Protein AF-A0A6A4AFG0-F1 (afdb_monomer)

Foldseek 3Di:
DDDDDDDDDDDDDDDPPPPPDDPPPPDDDPDDCPPDPQQAFAPPPVPPGRATFDADPVRHTDNGHPVVVVVVVVVVVVVVVVVVVVVVVCVVCVVVVVVVVVVVVVVVVVVVVVVVVVVVVVVPDDDDD

pLDDT: mean 79.45, std 21.74, range [37.5, 98.19]

Radius of gyration: 35.42 Å; Cα contacts (8 Å, |Δi|>4): 50; chains: 1; bounding box: 75×53×94 Å

Mean predicted aligned error: 15.71 Å

Structure (mmCIF, N/CA/C/O backbone):
data_AF-A0A6A4AFG0-F1
#
_entry.id   AF-A0A6A4AFG0-F1
#
loop_
_atom_site.group_PDB
_atom_site.id
_atom_site.type_symbol
_atom_site.label_atom_id
_atom_site.label_alt_id
_atom_site.label_comp_id
_atom_site.label_asym_id
_atom_site.label_entity_id
_atom_site.label_seq_id
_atom_site.pdbx_PDB_ins_code
_atom_site.Cartn_x
_atom_site.Cartn_y
_atom_site.Cartn_z
_atom_site.occupancy
_atom_site.B_iso_or_equiv
_atom_site.auth_seq_id
_atom_site.auth_comp_id
_atom_site.auth_asym_id
_atom_site.auth_atom_id
_atom_site.pdbx_PDB_model_num
ATOM 1 N N . MET A 1 1 ? -8.004 -31.450 49.805 1.00 53.72 1 MET A N 1
ATOM 2 C CA . MET A 1 1 ? -7.019 -32.386 49.219 1.00 53.72 1 MET A CA 1
ATOM 3 C C . MET A 1 1 ? -7.553 -32.832 47.868 1.00 53.72 1 MET A C 1
ATOM 5 O O . MET A 1 1 ? -8.764 -32.941 47.778 1.00 53.72 1 MET A O 1
ATOM 9 N N . THR A 1 2 ? -6.641 -33.032 46.905 1.00 46.56 2 THR A N 1
ATOM 10 C CA . THR A 1 2 ? -6.809 -33.512 45.509 1.00 46.56 2 THR A CA 1
ATOM 11 C C . THR A 1 2 ? -7.549 -32.592 44.525 1.00 46.56 2 THR A C 1
ATOM 13 O O . THR A 1 2 ? -8.591 -32.041 44.837 1.00 46.56 2 THR A O 1
ATOM 16 N N . THR A 1 3 ? -7.109 -32.346 43.289 1.00 44.06 3 THR A N 1
ATOM 17 C CA . THR A 1 3 ? -5.795 -32.354 42.609 1.00 44.06 3 THR A CA 1
ATOM 18 C C . THR A 1 3 ? -6.015 -31.571 41.309 1.00 44.06 3 THR A C 1
ATOM 20 O O . THR A 1 3 ? -7.013 -31.783 40.625 1.00 44.06 3 THR A O 1
ATOM 23 N N . ILE A 1 4 ? -5.094 -30.671 40.970 1.00 48.44 4 ILE A N 1
ATOM 24 C CA . ILE A 1 4 ? -5.099 -29.871 39.739 1.00 48.44 4 ILE A CA 1
ATOM 25 C C . ILE A 1 4 ? -4.681 -30.772 38.570 1.00 48.44 4 ILE A C 1
ATOM 27 O O . ILE A 1 4 ? -3.568 -31.294 38.567 1.00 48.44 4 ILE A O 1
ATOM 31 N N . THR A 1 5 ? -5.543 -30.951 37.569 1.00 48.03 5 THR A N 1
ATOM 32 C CA . THR A 1 5 ? -5.184 -31.623 36.312 1.00 48.03 5 THR A CA 1
ATOM 33 C C . THR A 1 5 ? -4.625 -30.610 35.319 1.00 48.03 5 THR A C 1
ATOM 35 O O . THR A 1 5 ? -5.364 -29.887 34.652 1.00 48.03 5 THR A O 1
ATOM 38 N N . THR A 1 6 ? -3.300 -30.557 35.227 1.00 45.97 6 THR A N 1
ATOM 39 C CA . THR A 1 6 ? -2.544 -29.800 34.225 1.00 45.97 6 THR A CA 1
ATOM 40 C C . THR A 1 6 ? -2.334 -30.681 32.993 1.00 45.97 6 THR A C 1
ATOM 42 O O . THR A 1 6 ? -1.524 -31.604 33.019 1.00 45.97 6 THR A O 1
ATOM 45 N N . THR A 1 7 ? -3.025 -30.408 31.887 1.00 53.91 7 THR A N 1
ATOM 46 C CA . THR A 1 7 ? -2.712 -31.046 30.598 1.00 53.91 7 THR A CA 1
ATOM 47 C C . THR A 1 7 ? -1.681 -30.214 29.838 1.00 53.91 7 THR A C 1
ATOM 49 O O . THR A 1 7 ? -1.974 -29.126 29.345 1.00 53.91 7 THR A O 1
ATOM 52 N N . LYS A 1 8 ? -0.460 -30.754 29.755 1.00 47.25 8 LYS A N 1
ATOM 53 C CA . LYS A 1 8 ? 0.594 -30.378 28.804 1.00 47.25 8 LYS A CA 1
ATOM 54 C C . LYS A 1 8 ? 0.219 -30.855 27.393 1.00 47.25 8 LYS A C 1
ATOM 56 O O . LYS A 1 8 ? -0.158 -32.008 27.228 1.00 47.25 8 LYS A O 1
ATOM 61 N N . ALA A 1 9 ? 0.448 -30.019 26.385 1.00 46.16 9 ALA A N 1
ATOM 62 C CA . ALA A 1 9 ? 0.659 -30.443 24.998 1.00 46.16 9 ALA A CA 1
ATOM 63 C C . ALA A 1 9 ? 1.751 -29.528 24.420 1.00 46.16 9 ALA A C 1
ATOM 65 O O . ALA A 1 9 ? 1.579 -28.318 24.327 1.00 46.16 9 ALA A O 1
ATOM 66 N N . SER A 1 10 ? 2.988 -30.017 24.394 1.00 41.53 10 SER A N 1
ATOM 67 C CA . SER A 1 10 ? 3.620 -30.682 23.244 1.00 41.53 10 SER A CA 1
ATOM 68 C C . SER A 1 10 ? 4.155 -29.673 22.234 1.00 41.53 10 SER A C 1
ATOM 70 O O . SER A 1 10 ? 3.437 -29.103 21.418 1.00 41.53 10 SER A O 1
ATOM 72 N N . ALA A 1 11 ? 5.466 -29.467 22.351 1.00 44.19 11 ALA A N 1
ATOM 73 C CA . ALA A 1 11 ? 6.306 -28.734 21.428 1.00 44.19 11 ALA A CA 1
ATOM 74 C C . ALA A 1 11 ? 6.178 -29.316 20.014 1.00 44.19 11 ALA A C 1
ATOM 76 O O . ALA A 1 11 ? 6.416 -30.504 19.802 1.00 44.19 11 ALA A O 1
ATOM 77 N N . VAL A 1 12 ? 5.829 -28.470 19.044 1.00 47.62 12 VAL A N 1
ATOM 78 C CA . VAL A 1 12 ? 5.957 -28.812 17.627 1.00 47.62 12 VAL A CA 1
ATOM 79 C C . VAL A 1 12 ? 7.418 -28.632 17.236 1.00 47.62 12 VAL A C 1
ATOM 81 O O . VAL A 1 12 ? 7.967 -27.530 17.230 1.00 47.62 12 VAL A O 1
ATOM 84 N N . THR A 1 13 ? 8.038 -29.769 16.956 1.00 42.12 13 THR A N 1
ATOM 85 C CA . THR A 1 13 ? 9.374 -29.963 16.410 1.00 42.12 13 THR A CA 1
ATOM 86 C C . THR A 1 13 ? 9.545 -29.246 15.071 1.00 42.12 13 THR A C 1
ATOM 88 O O . THR A 1 13 ? 8.687 -29.281 14.186 1.00 42.12 13 THR A O 1
ATOM 91 N N . GLY A 1 14 ? 10.693 -28.583 14.927 1.00 37.50 14 GLY A N 1
ATOM 92 C CA . GLY A 1 14 ? 11.074 -27.853 13.729 1.00 37.50 14 GLY A CA 1
ATOM 93 C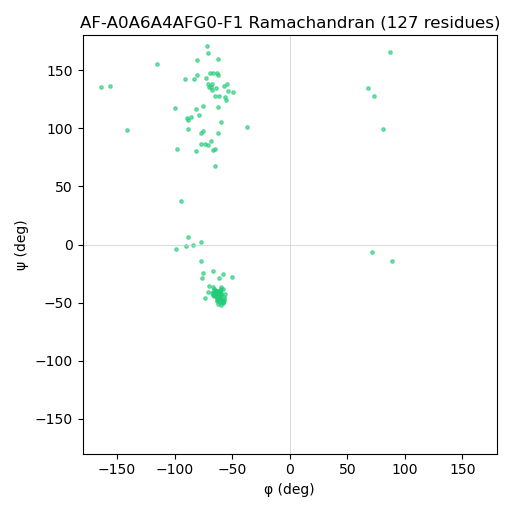 C . GLY A 1 14 ? 11.238 -28.755 12.507 1.00 37.50 14 GLY A C 1
ATOM 94 O O . GLY A 1 14 ? 11.916 -29.776 12.554 1.00 37.50 14 GLY A O 1
ATOM 95 N N . HIS A 1 15 ? 10.682 -28.315 11.382 1.00 40.97 15 HIS A N 1
ATOM 96 C CA . HIS A 1 15 ? 11.048 -28.812 10.060 1.00 40.97 15 HIS A CA 1
ATOM 97 C C . HIS A 1 15 ? 12.048 -27.840 9.434 1.00 40.97 15 HIS A C 1
ATOM 99 O O . HIS A 1 15 ? 11.703 -26.964 8.641 1.00 40.97 15 HIS A O 1
ATOM 105 N N . SER A 1 16 ? 13.316 -27.994 9.814 1.00 39.12 16 SER A N 1
ATOM 106 C CA . SER A 1 16 ? 14.434 -27.369 9.112 1.00 39.12 16 SER A CA 1
ATOM 107 C C . SER A 1 16 ? 14.642 -28.121 7.795 1.00 39.12 16 SER A C 1
ATOM 109 O O . SER A 1 16 ? 15.382 -29.099 7.722 1.00 39.12 16 SER A O 1
ATOM 111 N N . SER A 1 17 ? 13.917 -27.712 6.750 1.00 49.88 17 SER A N 1
ATOM 112 C CA . SER A 1 17 ? 14.111 -28.232 5.392 1.00 49.88 17 SER A CA 1
ATOM 113 C C . SER A 1 17 ? 15.431 -27.704 4.839 1.00 49.88 17 SER A C 1
ATOM 115 O O . SER A 1 17 ? 15.496 -26.678 4.163 1.00 49.88 17 SER A O 1
ATOM 117 N N . LYS A 1 18 ? 16.500 -28.430 5.161 1.00 42.19 18 LYS A N 1
ATOM 118 C CA . LYS A 1 18 ? 17.847 -28.287 4.621 1.00 42.19 18 LYS A CA 1
ATOM 119 C C . LYS A 1 18 ? 17.830 -28.660 3.138 1.00 42.19 18 LYS A C 1
ATOM 121 O O . LYS A 1 18 ? 18.170 -29.776 2.767 1.00 42.19 18 LYS A O 1
ATOM 126 N N . ARG A 1 19 ? 17.426 -27.726 2.273 1.00 48.22 19 ARG A N 1
ATOM 127 C CA . ARG A 1 19 ? 17.687 -27.854 0.835 1.00 48.22 19 ARG A CA 1
ATOM 128 C C . ARG A 1 19 ? 19.159 -27.535 0.601 1.00 48.22 19 ARG A C 1
ATOM 130 O O . ARG A 1 19 ? 19.559 -26.376 0.555 1.00 48.22 19 ARG A O 1
ATOM 137 N N . LYS A 1 20 ? 19.963 -28.594 0.508 1.00 44.41 20 LYS A N 1
ATOM 138 C CA . LYS A 1 20 ? 21.230 -28.584 -0.220 1.00 44.41 20 LYS A CA 1
ATOM 139 C C . LYS A 1 20 ? 20.881 -28.226 -1.667 1.00 44.41 20 LYS A C 1
ATOM 141 O O . LYS A 1 20 ? 20.251 -29.020 -2.353 1.00 44.41 20 LYS A O 1
ATOM 146 N N . ALA A 1 21 ? 21.171 -26.995 -2.073 1.00 40.91 21 ALA A N 1
ATOM 147 C CA . ALA A 1 21 ? 21.198 -26.648 -3.483 1.00 40.91 21 ALA A CA 1
ATOM 148 C C . ALA A 1 21 ? 22.593 -27.012 -3.975 1.00 40.91 21 ALA A C 1
ATOM 150 O O . ALA A 1 21 ? 23.587 -26.427 -3.541 1.00 40.91 21 ALA A O 1
ATOM 151 N N . ASP A 1 22 ? 22.619 -28.055 -4.793 1.00 42.88 22 ASP A N 1
ATOM 152 C CA . ASP A 1 22 ? 23.765 -28.476 -5.567 1.00 42.88 22 ASP A CA 1
ATOM 153 C C . ASP A 1 22 ? 24.364 -27.283 -6.309 1.00 42.88 22 ASP A C 1
ATOM 155 O O . ASP A 1 22 ? 23.675 -26.464 -6.926 1.00 42.88 22 ASP A O 1
ATOM 159 N N . GLN A 1 23 ? 25.675 -27.176 -6.175 1.00 48.34 23 GLN A N 1
ATOM 160 C CA . GLN A 1 23 ? 26.514 -26.188 -6.810 1.00 48.34 23 GLN A CA 1
ATOM 161 C C . GLN A 1 23 ? 26.691 -26.644 -8.260 1.00 48.34 23 GLN A C 1
ATOM 163 O O . GLN A 1 23 ? 27.620 -27.372 -8.583 1.00 48.34 23 GLN A O 1
ATOM 168 N N . MET A 1 24 ? 25.756 -26.271 -9.134 1.00 44.88 24 MET A N 1
ATOM 169 C CA . MET A 1 24 ? 25.885 -26.530 -10.567 1.00 44.88 24 MET A CA 1
ATOM 170 C C . MET A 1 24 ? 26.872 -25.515 -11.145 1.00 44.88 24 MET A C 1
ATOM 172 O O . MET A 1 24 ? 26.531 -24.370 -11.441 1.00 44.88 24 MET A O 1
ATOM 176 N N . SER A 1 25 ? 28.124 -25.947 -11.257 1.00 44.31 25 SER A N 1
ATOM 177 C CA . SER A 1 25 ? 29.175 -25.307 -12.036 1.00 44.31 25 SER A CA 1
ATOM 178 C C . SER A 1 25 ? 28.783 -25.294 -13.515 1.00 44.31 25 SER A C 1
ATOM 180 O O . SER A 1 25 ? 29.003 -26.266 -14.234 1.00 44.31 25 SER A O 1
ATOM 182 N N . ALA A 1 26 ? 28.204 -24.187 -13.975 1.00 44.53 26 ALA A N 1
ATOM 183 C CA . ALA A 1 26 ? 28.100 -23.878 -15.396 1.00 44.53 26 ALA A CA 1
ATOM 184 C C . ALA A 1 26 ? 29.431 -23.269 -15.861 1.00 44.53 26 ALA A C 1
ATOM 186 O O . ALA A 1 26 ? 29.597 -22.052 -15.926 1.00 44.53 26 ALA A O 1
ATOM 187 N N . ALA A 1 27 ? 30.405 -24.141 -16.111 1.00 44.88 27 ALA A N 1
ATOM 188 C CA . ALA A 1 27 ? 31.503 -23.829 -17.008 1.00 44.88 27 ALA A CA 1
ATOM 189 C C . ALA A 1 27 ? 31.023 -24.031 -18.451 1.00 44.88 27 ALA A C 1
ATOM 191 O O . ALA A 1 27 ? 30.269 -24.964 -18.709 1.00 44.88 27 ALA A O 1
ATOM 192 N N . THR A 1 28 ? 31.547 -23.175 -19.333 1.00 41.00 28 THR A N 1
ATOM 193 C CA . THR A 1 28 ? 31.404 -23.155 -20.800 1.00 41.00 28 THR A CA 1
ATOM 194 C C . THR A 1 28 ? 30.018 -22.681 -21.276 1.00 41.00 28 THR A C 1
ATOM 196 O O . THR A 1 28 ? 28.982 -23.080 -20.770 1.00 41.00 28 THR A O 1
ATOM 199 N N . THR A 1 29 ? 29.887 -21.703 -22.167 1.00 41.69 29 THR A N 1
ATOM 200 C CA . THR A 1 29 ? 30.695 -21.416 -23.350 1.00 41.69 29 THR A CA 1
ATOM 201 C C . THR A 1 29 ? 30.540 -19.929 -23.674 1.00 41.69 29 THR A C 1
ATOM 203 O O . THR A 1 29 ? 29.428 -19.399 -23.632 1.00 41.69 29 THR A O 1
ATOM 206 N N . GLY A 1 30 ? 31.640 -19.247 -24.002 1.00 51.19 30 GLY A N 1
ATOM 207 C CA . GLY A 1 30 ? 31.570 -18.024 -24.798 1.00 51.19 30 GLY A CA 1
ATOM 208 C C . GLY A 1 30 ? 31.039 -18.394 -26.179 1.00 51.19 30 GLY A C 1
ATOM 209 O O . GLY A 1 30 ? 31.818 -18.672 -27.080 1.00 51.19 30 GLY A O 1
ATOM 210 N N . GLU A 1 31 ? 29.719 -18.503 -26.296 1.00 47.72 31 GLU A N 1
ATOM 211 C CA . GLU A 1 31 ? 29.009 -18.689 -27.559 1.00 47.72 31 GLU A CA 1
ATOM 212 C C . GLU A 1 31 ? 28.812 -17.319 -28.220 1.00 47.72 31 GLU A C 1
ATOM 214 O O . GLU A 1 31 ? 28.603 -16.317 -27.524 1.00 47.72 31 GLU A O 1
ATOM 219 N N . PRO A 1 32 ? 28.926 -17.258 -29.555 1.00 47.78 32 PRO A N 1
ATOM 220 C CA . PRO A 1 32 ? 29.077 -16.027 -30.301 1.00 47.78 32 PRO A CA 1
ATOM 221 C C . PRO A 1 32 ? 27.852 -15.138 -30.113 1.00 47.78 32 PRO A C 1
ATOM 223 O O . PRO A 1 32 ? 26.718 -15.604 -30.011 1.00 47.78 32 PRO A O 1
ATOM 226 N N . GLU A 1 33 ? 28.097 -13.833 -30.097 1.00 56.06 33 GLU A N 1
ATOM 227 C CA . GLU A 1 33 ? 27.103 -12.769 -30.060 1.00 56.06 33 GLU A CA 1
ATOM 228 C C . GLU A 1 33 ? 26.256 -12.775 -31.348 1.00 56.06 33 GLU A C 1
ATOM 230 O O . GLU A 1 33 ? 26.317 -11.872 -32.182 1.00 56.06 33 GLU A O 1
ATOM 235 N N . THR A 1 34 ? 25.437 -13.812 -31.547 1.00 53.97 34 THR A N 1
ATOM 236 C CA . THR A 1 34 ? 24.305 -13.771 -32.467 1.00 53.97 34 THR A CA 1
ATOM 237 C C . THR A 1 34 ? 23.312 -12.807 -31.840 1.00 53.97 34 THR A C 1
ATOM 239 O O . THR A 1 34 ? 22.515 -13.180 -30.977 1.00 53.97 34 THR A O 1
ATOM 242 N N . LYS A 1 35 ? 23.477 -11.530 -32.196 1.00 59.97 35 LYS A N 1
ATOM 243 C CA . LYS A 1 35 ? 22.735 -10.362 -31.720 1.00 59.97 35 LYS A CA 1
ATOM 244 C C . LYS A 1 35 ? 21.265 -10.717 -31.517 1.00 59.97 35 LYS A C 1
ATOM 246 O O . LYS A 1 35 ? 20.500 -10.804 -32.477 1.00 59.97 35 LYS A O 1
ATOM 251 N N . ARG A 1 36 ? 20.875 -10.941 -30.257 1.00 68.25 36 ARG A N 1
ATOM 252 C CA . ARG A 1 36 ? 19.460 -11.037 -29.893 1.00 68.25 36 ARG A CA 1
ATOM 253 C C . ARG A 1 36 ? 18.784 -9.759 -30.400 1.00 68.25 36 ARG A C 1
ATOM 255 O O . ARG A 1 36 ? 19.395 -8.692 -30.298 1.00 68.25 36 ARG A O 1
ATOM 262 N N . PRO A 1 37 ? 17.579 -9.847 -30.984 1.00 76.31 37 PRO A N 1
ATOM 263 C CA . PRO A 1 37 ? 16.899 -8.666 -31.486 1.00 76.31 37 PRO A CA 1
ATOM 264 C C . PRO A 1 37 ? 16.758 -7.654 -30.349 1.00 76.31 37 PRO A C 1
ATOM 266 O O . PRO A 1 37 ? 16.286 -7.994 -29.267 1.00 76.31 37 PRO A O 1
ATOM 269 N N . TYR A 1 38 ? 17.218 -6.427 -30.593 1.00 82.69 38 TYR A N 1
ATOM 270 C CA . TYR A 1 38 ? 17.148 -5.349 -29.617 1.00 82.69 38 TYR A CA 1
ATOM 271 C C . TYR A 1 38 ? 15.682 -5.041 -29.299 1.00 82.69 38 TYR A C 1
ATOM 273 O O . TYR A 1 38 ? 14.920 -4.603 -30.163 1.00 82.69 38 TYR A O 1
ATOM 281 N N . ASN A 1 39 ? 15.282 -5.222 -28.043 1.00 84.38 39 ASN A N 1
ATOM 282 C CA . ASN A 1 39 ? 13.889 -5.102 -27.604 1.00 84.38 39 ASN A CA 1
ATOM 283 C C . ASN A 1 39 ? 13.417 -3.648 -27.458 1.00 84.38 39 ASN A C 1
ATOM 285 O O . ASN A 1 39 ? 12.280 -3.393 -27.041 1.00 84.38 39 ASN A O 1
ATOM 289 N N . GLY A 1 40 ? 14.268 -2.674 -27.776 1.00 90.25 40 GLY A N 1
ATOM 290 C CA . GLY A 1 40 ? 13.980 -1.254 -27.627 1.00 90.25 40 GLY A CA 1
ATOM 291 C C . GLY A 1 40 ? 14.310 -0.702 -26.239 1.00 90.25 40 GLY A C 1
ATOM 292 O O . GLY A 1 40 ? 14.478 -1.432 -25.259 1.00 90.25 40 GLY A O 1
ATOM 293 N N . LYS A 1 41 ? 14.350 0.632 -26.159 1.00 92.88 41 LYS A N 1
ATOM 294 C CA . LYS A 1 41 ? 14.570 1.378 -24.915 1.00 92.88 41 LYS A CA 1
ATOM 295 C C . LYS A 1 41 ? 13.413 1.225 -23.925 1.00 92.88 41 LYS A C 1
ATOM 297 O O . LYS A 1 41 ? 12.245 1.128 -24.306 1.00 92.88 41 LYS A O 1
ATOM 302 N N . CYS A 1 42 ? 13.746 1.261 -22.640 1.00 95.06 42 CYS A N 1
ATOM 303 C CA . CYS A 1 42 ? 12.800 1.271 -21.531 1.00 95.06 42 CYS A CA 1
ATOM 304 C C . CYS A 1 42 ? 11.765 2.399 -21.665 1.00 95.06 42 CYS A C 1
ATOM 306 O O . CYS A 1 42 ? 12.111 3.568 -21.813 1.00 95.06 42 CYS A O 1
ATOM 308 N N . GLN A 1 43 ? 10.485 2.075 -21.490 1.00 93.56 43 GLN A N 1
ATOM 309 C CA . GLN A 1 43 ? 9.373 3.031 -21.559 1.00 93.56 43 GLN A CA 1
ATOM 310 C C . GLN A 1 43 ? 8.997 3.575 -20.172 1.00 93.56 43 GLN A C 1
ATOM 312 O O . GLN A 1 43 ? 7.824 3.757 -19.846 1.00 93.56 43 GLN A O 1
ATOM 317 N N . TYR A 1 44 ? 9.987 3.804 -19.304 1.00 94.44 44 TYR A N 1
ATOM 318 C CA . TYR A 1 44 ? 9.702 4.355 -17.979 1.00 94.44 44 TYR A CA 1
ATOM 319 C C . TYR A 1 44 ? 9.196 5.793 -18.117 1.00 94.44 44 TYR A C 1
ATOM 321 O O . TYR A 1 44 ? 9.769 6.568 -18.878 1.00 94.44 44 TYR A O 1
ATOM 329 N N . LYS A 1 45 ? 8.165 6.162 -17.344 1.00 91.56 45 LYS A N 1
ATOM 330 C CA . LYS A 1 45 ? 7.432 7.440 -17.463 1.00 91.56 45 LYS A CA 1
ATOM 331 C C . LYS A 1 45 ? 8.298 8.703 -17.497 1.00 91.56 45 LYS A C 1
ATOM 333 O O . LYS A 1 45 ? 7.899 9.709 -18.060 1.00 91.56 45 LYS A O 1
ATOM 338 N N . THR A 1 46 ? 9.480 8.666 -16.888 1.00 90.75 46 THR A N 1
ATOM 339 C CA . THR A 1 46 ? 10.402 9.807 -16.858 1.00 90.75 46 THR A CA 1
ATOM 340 C C . THR A 1 46 ? 11.157 9.996 -18.182 1.00 90.75 46 THR A C 1
ATOM 342 O O . THR A 1 46 ? 11.771 11.037 -18.376 1.00 90.75 46 THR A O 1
ATOM 345 N N . GLY A 1 47 ? 11.152 9.010 -19.087 1.00 85.25 47 GLY A N 1
ATOM 346 C CA . GLY A 1 47 ? 11.739 9.096 -20.432 1.00 85.25 47 GLY A CA 1
ATOM 347 C C . GLY A 1 47 ? 13.272 9.108 -20.500 1.00 85.25 47 GLY A C 1
ATOM 348 O O . GLY A 1 47 ? 13.830 9.017 -21.583 1.00 85.25 47 GLY A O 1
ATOM 349 N N . LYS A 1 48 ? 13.968 9.179 -19.359 1.00 90.38 48 LYS A N 1
ATOM 350 C CA . LYS A 1 48 ? 15.440 9.288 -19.266 1.00 90.38 48 LYS A CA 1
ATOM 351 C C . LYS A 1 48 ? 16.173 7.936 -19.238 1.00 90.38 48 LYS A C 1
ATOM 353 O O . LYS A 1 48 ? 17.363 7.894 -18.954 1.00 90.38 48 LYS A O 1
ATOM 358 N N . CYS A 1 49 ? 15.467 6.821 -19.430 1.00 93.38 49 CYS A N 1
ATOM 359 C CA . CYS A 1 49 ? 16.049 5.485 -19.308 1.00 93.38 49 CYS A CA 1
ATOM 360 C C . CYS A 1 49 ? 16.396 4.916 -20.683 1.00 93.38 49 CYS A C 1
ATOM 362 O O . CYS A 1 49 ? 15.504 4.680 -21.496 1.00 93.38 49 CYS A O 1
ATOM 364 N N . PHE A 1 50 ? 17.682 4.657 -20.904 1.00 91.81 50 PHE A N 1
ATOM 365 C CA . PHE A 1 50 ? 18.204 4.113 -22.162 1.00 91.81 50 PHE A CA 1
ATOM 366 C C . PHE A 1 50 ? 18.440 2.598 -22.116 1.00 91.81 50 PHE A C 1
ATOM 368 O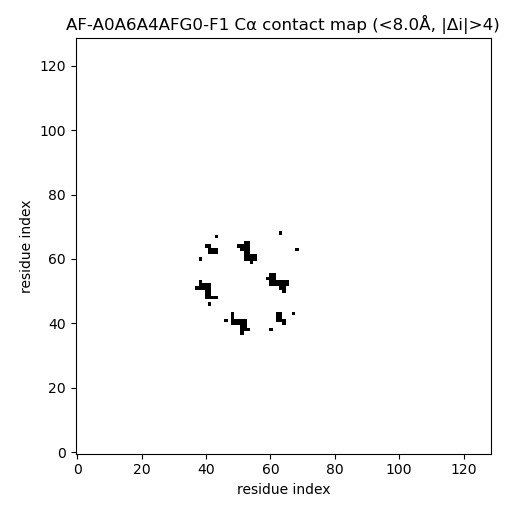 O . PHE A 1 50 ? 18.757 1.996 -23.137 1.00 91.81 50 PHE A O 1
ATOM 375 N N . ASN A 1 51 ? 18.238 1.977 -20.951 1.00 91.94 51 ASN A N 1
ATOM 376 C CA . ASN A 1 51 ? 18.389 0.536 -20.770 1.00 91.94 51 ASN A CA 1
ATOM 377 C C . ASN A 1 51 ? 17.377 -0.234 -21.628 1.00 91.94 51 ASN A C 1
ATOM 379 O O . ASN A 1 51 ? 16.242 0.213 -21.828 1.00 91.94 51 ASN A O 1
ATOM 383 N N . GLU A 1 52 ? 17.775 -1.412 -22.095 1.00 93.25 52 GLU A N 1
ATOM 384 C CA . GLU A 1 52 ? 16.935 -2.282 -22.912 1.00 93.25 52 GLU A CA 1
ATOM 385 C C . GLU A 1 52 ? 15.769 -2.884 -22.110 1.00 93.25 52 GLU A C 1
ATOM 387 O O . GLU A 1 52 ? 15.863 -3.144 -20.904 1.00 93.25 52 GLU A O 1
ATOM 392 N N . ARG A 1 53 ? 14.638 -3.101 -22.786 1.00 94.69 53 ARG A N 1
ATOM 393 C CA . ARG A 1 53 ? 13.484 -3.815 -22.231 1.00 94.69 53 ARG A CA 1
ATOM 394 C C . ARG A 1 53 ? 13.794 -5.299 -22.028 1.00 94.69 53 ARG A C 1
ATOM 396 O O . ARG A 1 53 ? 14.344 -5.963 -22.902 1.00 94.69 53 ARG A O 1
ATOM 403 N N . THR A 1 54 ? 13.401 -5.835 -20.874 1.00 91.69 54 THR A N 1
ATOM 404 C CA . THR A 1 54 ? 13.608 -7.259 -20.571 1.00 91.69 54 THR A CA 1
ATOM 405 C C . THR A 1 54 ? 12.554 -8.136 -21.225 1.00 91.69 54 THR A C 1
ATOM 407 O O . THR A 1 54 ? 11.467 -7.665 -21.536 1.00 91.69 54 THR A O 1
ATOM 410 N N . LEU A 1 55 ? 12.838 -9.424 -21.405 1.00 91.94 55 LEU A N 1
ATOM 411 C CA . LEU A 1 55 ? 11.864 -10.386 -21.924 1.00 91.94 55 LEU A CA 1
ATOM 412 C C . LEU A 1 55 ? 11.070 -11.047 -20.791 1.00 91.94 55 LEU A C 1
ATOM 414 O O . LEU A 1 55 ? 11.603 -11.362 -19.725 1.00 91.94 55 LEU A O 1
ATOM 418 N N . LYS A 1 56 ? 9.780 -11.276 -21.035 1.00 91.12 56 LYS A N 1
ATOM 419 C CA . LYS A 1 56 ? 8.936 -12.178 -20.248 1.00 91.12 56 LYS A CA 1
ATOM 420 C C . LYS A 1 56 ? 9.342 -13.625 -20.516 1.00 91.12 56 LYS A C 1
ATOM 422 O O . LYS A 1 56 ? 9.945 -13.945 -21.535 1.00 91.12 56 LYS A O 1
ATOM 427 N N . ARG A 1 57 ? 8.878 -14.531 -19.649 1.00 90.25 57 ARG A N 1
ATOM 428 C CA . ARG A 1 57 ? 8.983 -15.987 -19.867 1.00 90.25 57 ARG A CA 1
ATOM 429 C C . ARG A 1 57 ? 8.323 -16.455 -21.169 1.00 90.25 57 ARG A C 1
ATOM 431 O O . ARG A 1 57 ? 8.730 -17.469 -21.710 1.00 90.25 57 ARG A O 1
ATOM 438 N N . ASN A 1 58 ? 7.344 -15.701 -21.664 1.00 89.06 58 ASN A N 1
ATOM 439 C CA . ASN A 1 58 ? 6.606 -16.011 -22.888 1.00 89.06 58 ASN A CA 1
ATOM 440 C C . ASN A 1 58 ? 7.325 -15.527 -24.162 1.00 89.06 58 ASN A C 1
ATOM 442 O O . ASN A 1 58 ? 6.783 -15.684 -25.245 1.00 89.06 58 ASN A O 1
ATOM 446 N N . GLY A 1 59 ? 8.496 -14.890 -24.044 1.00 85.69 59 GLY A N 1
ATOM 447 C CA . GLY A 1 59 ? 9.221 -14.311 -25.180 1.00 85.69 59 GLY A CA 1
ATOM 448 C C . GLY A 1 59 ? 8.851 -12.860 -25.510 1.00 85.69 59 GLY A C 1
ATOM 449 O O . GLY A 1 59 ? 9.618 -12.194 -26.192 1.00 85.69 59 GLY A O 1
ATOM 450 N N . ASP A 1 60 ? 7.748 -12.325 -24.975 1.00 88.44 60 ASP A N 1
ATOM 451 C CA . ASP A 1 60 ? 7.366 -10.919 -25.184 1.00 88.44 60 ASP A CA 1
ATOM 452 C C . ASP A 1 60 ? 8.248 -9.935 -24.404 1.00 88.44 60 ASP A C 1
ATOM 454 O O . ASP A 1 60 ? 8.548 -10.150 -23.225 1.00 88.44 60 ASP A O 1
ATOM 458 N N . ALA A 1 61 ? 8.550 -8.775 -24.989 1.00 89.62 61 ALA A N 1
ATOM 459 C CA . ALA A 1 61 ? 9.221 -7.695 -24.272 1.00 89.62 61 ALA A CA 1
ATOM 460 C C . ALA A 1 61 ? 8.326 -7.083 -23.173 1.00 89.62 61 ALA A C 1
ATOM 462 O O . ALA A 1 61 ? 7.159 -6.732 -23.370 1.00 89.62 61 ALA A O 1
ATOM 463 N N . HIS A 1 62 ? 8.893 -6.904 -21.984 1.00 93.31 62 HIS A N 1
ATOM 464 C CA . HIS A 1 62 ? 8.369 -6.006 -20.966 1.00 93.31 62 HIS A CA 1
ATOM 465 C C . HIS A 1 62 ? 8.383 -4.561 -21.469 1.00 93.31 62 HIS A C 1
ATOM 467 O O . HIS A 1 62 ? 9.137 -4.208 -22.360 1.00 93.31 62 HIS A O 1
ATOM 473 N N . SER A 1 63 ? 7.583 -3.689 -20.852 1.00 92.56 63 SER A N 1
ATOM 474 C CA . SER A 1 63 ? 7.630 -2.247 -21.139 1.00 92.56 63 SER A CA 1
ATOM 475 C C . SER A 1 63 ? 8.853 -1.559 -20.501 1.00 92.56 63 SER A C 1
ATOM 477 O O . SER A 1 63 ? 9.338 -0.536 -20.984 1.00 92.56 63 SER A O 1
ATOM 479 N N . LEU A 1 64 ? 9.391 -2.146 -19.429 1.00 94.94 64 LEU A N 1
ATOM 480 C CA . LEU A 1 64 ? 10.458 -1.582 -18.605 1.00 94.94 64 LEU A CA 1
ATOM 481 C C . LEU A 1 64 ? 11.736 -2.425 -18.683 1.00 94.94 64 LEU A C 1
ATOM 483 O O . LEU A 1 64 ? 11.677 -3.633 -18.915 1.00 94.94 64 LEU A O 1
ATOM 487 N N . CYS A 1 65 ? 12.877 -1.790 -18.427 1.00 95.06 65 CYS A N 1
ATOM 488 C CA . CYS A 1 65 ? 14.144 -2.475 -18.182 1.00 95.06 65 CYS A CA 1
ATOM 489 C C . CYS A 1 65 ? 14.166 -3.166 -16.809 1.00 95.06 65 CYS A C 1
ATOM 491 O O . CYS A 1 65 ? 13.294 -2.942 -15.961 1.00 95.06 65 CYS A O 1
ATOM 493 N N . GLU A 1 66 ? 15.198 -3.975 -16.569 1.00 94.25 66 GLU A N 1
ATOM 494 C CA . GLU A 1 66 ? 15.343 -4.764 -15.339 1.00 94.25 66 GLU A CA 1
ATOM 495 C C . GLU A 1 66 ? 15.388 -3.900 -14.074 1.00 94.25 66 GLU A C 1
ATOM 497 O O . GLU A 1 66 ? 14.702 -4.178 -13.087 1.00 94.25 66 GLU A O 1
ATOM 502 N N . 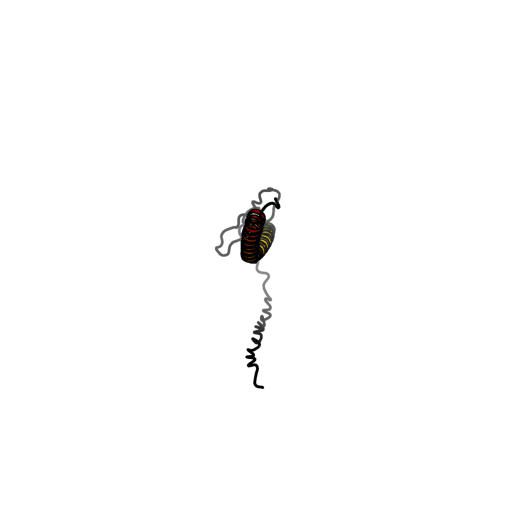GLU A 1 67 ? 16.130 -2.796 -14.130 1.00 95.38 67 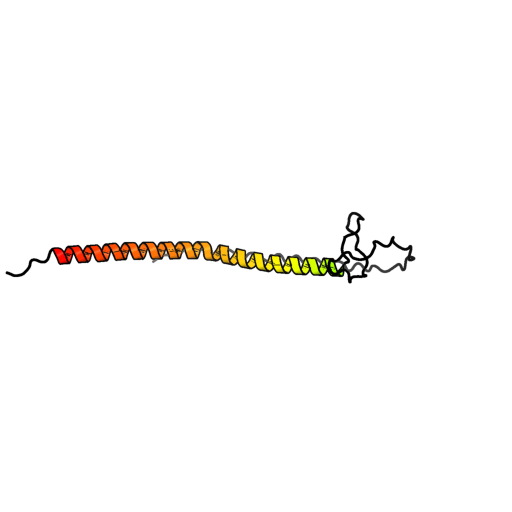GLU A N 1
ATOM 503 C CA . GLU A 1 67 ? 16.253 -1.846 -13.026 1.00 95.38 67 GLU A CA 1
ATOM 504 C C . GLU A 1 67 ? 14.880 -1.300 -12.604 1.00 95.38 67 GLU A C 1
ATOM 506 O O . GLU A 1 67 ? 14.503 -1.341 -11.428 1.00 95.38 67 GLU A O 1
ATOM 511 N N . HIS A 1 68 ? 14.081 -0.844 -13.574 1.00 97.00 68 HIS A N 1
ATOM 512 C CA . HIS A 1 68 ?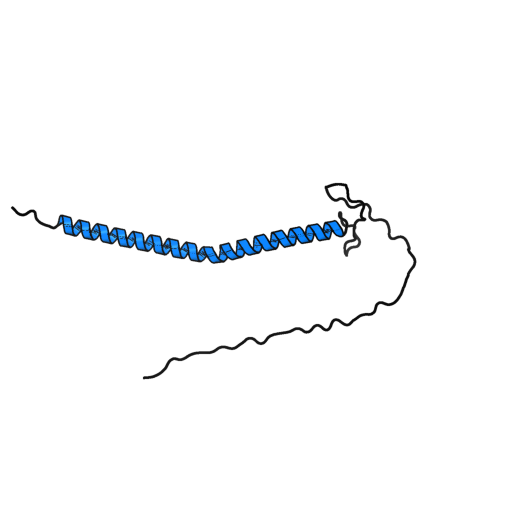 12.762 -0.284 -13.301 1.00 97.00 68 HIS A CA 1
ATOM 513 C C . HIS A 1 68 ? 11.758 -1.339 -12.837 1.00 97.00 68 HIS A C 1
ATOM 515 O O . HIS A 1 68 ? 10.953 -1.042 -11.951 1.00 97.00 68 HIS A O 1
ATOM 521 N N . ARG A 1 69 ? 11.823 -2.573 -13.355 1.00 95.44 69 ARG A N 1
ATOM 522 C CA . ARG A 1 69 ? 10.996 -3.683 -12.851 1.00 95.44 69 ARG A CA 1
ATOM 523 C C . ARG A 1 69 ? 11.325 -4.010 -11.399 1.00 95.44 69 ARG A C 1
ATOM 525 O O . ARG A 1 69 ? 10.418 -4.143 -10.578 1.00 95.44 69 ARG A O 1
ATOM 532 N N . THR A 1 70 ? 12.608 -4.079 -11.060 1.00 95.81 70 THR A N 1
ATOM 533 C CA . THR A 1 70 ? 13.064 -4.355 -9.694 1.00 95.81 70 THR A CA 1
ATOM 534 C C . THR A 1 70 ? 12.674 -3.233 -8.737 1.00 95.81 70 THR A C 1
ATOM 536 O O . THR A 1 70 ? 12.138 -3.497 -7.657 1.00 95.81 70 THR A O 1
ATOM 539 N N . LYS A 1 71 ? 12.834 -1.972 -9.150 1.00 96.12 71 LYS A N 1
ATOM 540 C CA . LYS A 1 71 ? 12.397 -0.809 -8.369 1.00 96.12 71 LYS A CA 1
ATOM 541 C C . LYS A 1 71 ? 10.886 -0.807 -8.144 1.00 96.12 71 LYS A C 1
ATOM 543 O O . LYS A 1 71 ? 10.437 -0.576 -7.022 1.00 96.12 71 LYS A O 1
ATOM 548 N N . GLN A 1 72 ? 10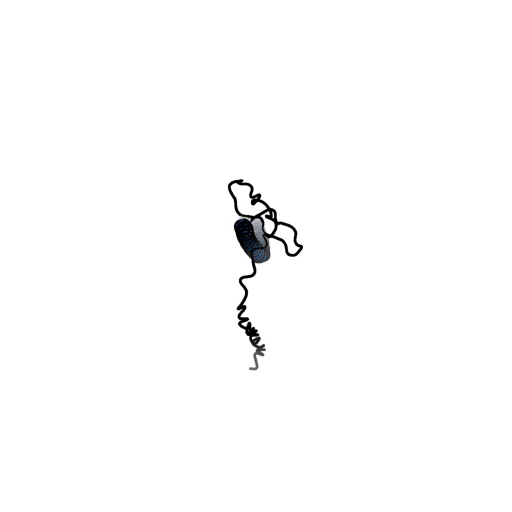.099 -1.104 -9.179 1.00 96.38 72 GLN A N 1
ATOM 549 C CA . GLN A 1 72 ? 8.645 -1.209 -9.068 1.00 96.38 72 GLN A CA 1
ATOM 550 C C . GLN A 1 72 ? 8.236 -2.337 -8.111 1.00 96.38 72 GLN A C 1
ATOM 552 O O . GLN A 1 72 ? 7.419 -2.110 -7.222 1.00 96.38 72 GLN A O 1
ATOM 557 N N . ASN A 1 73 ? 8.865 -3.511 -8.210 1.00 96.75 73 ASN A N 1
ATOM 558 C CA . ASN A 1 73 ? 8.649 -4.623 -7.282 1.00 96.75 73 ASN A CA 1
ATOM 559 C C . ASN A 1 73 ? 9.008 -4.253 -5.837 1.00 96.75 73 ASN A C 1
ATOM 561 O O . ASN A 1 73 ? 8.289 -4.620 -4.908 1.00 96.75 73 ASN A O 1
ATOM 565 N N . LEU A 1 74 ? 10.103 -3.519 -5.622 1.00 97.81 74 LEU A N 1
ATOM 566 C CA . LEU A 1 74 ? 10.496 -3.050 -4.295 1.00 97.81 74 LEU A CA 1
ATOM 567 C C . LEU A 1 74 ? 9.450 -2.097 -3.706 1.00 97.81 74 LEU A C 1
ATOM 569 O O . LEU A 1 74 ? 9.073 -2.249 -2.541 1.00 97.81 74 LEU A O 1
ATOM 573 N N . ILE A 1 75 ? 8.969 -1.140 -4.506 1.00 97.25 75 ILE A N 1
ATOM 574 C CA . ILE A 1 75 ? 7.914 -0.202 -4.105 1.00 97.25 75 ILE A CA 1
ATOM 575 C C . ILE A 1 75 ? 6.635 -0.970 -3.760 1.00 97.25 75 ILE A C 1
ATOM 577 O O . ILE A 1 75 ? 6.097 -0.761 -2.673 1.00 97.25 75 ILE A O 1
ATOM 581 N N . GLN A 1 76 ? 6.221 -1.916 -4.609 1.00 97.62 76 GLN A N 1
ATOM 582 C CA . GLN A 1 76 ? 5.052 -2.765 -4.372 1.00 97.62 76 GLN A CA 1
ATOM 583 C C . GLN A 1 76 ? 5.186 -3.555 -3.061 1.00 97.62 76 GLN A C 1
ATOM 585 O O . GLN A 1 76 ? 4.343 -3.468 -2.174 1.00 97.62 76 GLN A O 1
ATOM 590 N N . ARG A 1 77 ? 6.316 -4.241 -2.849 1.00 98.06 77 ARG A N 1
ATOM 591 C CA . ARG A 1 77 ? 6.580 -4.972 -1.596 1.00 98.06 77 ARG A CA 1
ATOM 592 C C . ARG A 1 77 ? 6.607 -4.059 -0.370 1.00 98.06 77 ARG A C 1
ATOM 594 O O . ARG A 1 77 ? 6.365 -4.518 0.748 1.00 98.06 77 ARG A O 1
ATOM 601 N N . ARG A 1 78 ? 6.981 -2.787 -0.524 1.00 98.19 78 ARG A N 1
ATOM 602 C CA . ARG A 1 78 ? 6.974 -1.807 0.572 1.00 98.19 78 ARG A CA 1
ATOM 603 C C . ARG A 1 78 ? 5.547 -1.392 0.918 1.00 98.19 78 ARG A C 1
ATOM 605 O O . ARG A 1 78 ? 5.213 -1.372 2.104 1.00 98.19 78 ARG A O 1
ATOM 612 N N . SER A 1 79 ? 4.716 -1.096 -0.083 1.00 98.19 79 SER A N 1
ATOM 613 C CA . SER A 1 79 ? 3.304 -0.760 0.127 1.00 98.19 79 SER A CA 1
ATOM 614 C C . SER A 1 79 ? 2.524 -1.937 0.698 1.00 98.19 79 SER A C 1
ATOM 616 O O . SER A 1 79 ? 1.794 -1.748 1.667 1.00 98.19 79 SER A O 1
ATOM 618 N N . ASP A 1 80 ? 2.752 -3.152 0.200 1.00 97.25 80 ASP A N 1
ATOM 619 C CA . ASP A 1 80 ? 2.070 -4.358 0.681 1.00 97.25 80 ASP A CA 1
ATOM 620 C C . ASP A 1 80 ? 2.396 -4.618 2.151 1.00 97.25 80 ASP A C 1
ATOM 622 O O . ASP A 1 80 ? 1.499 -4.828 2.965 1.00 97.25 80 ASP A O 1
ATOM 626 N N . ARG A 1 81 ? 3.676 -4.5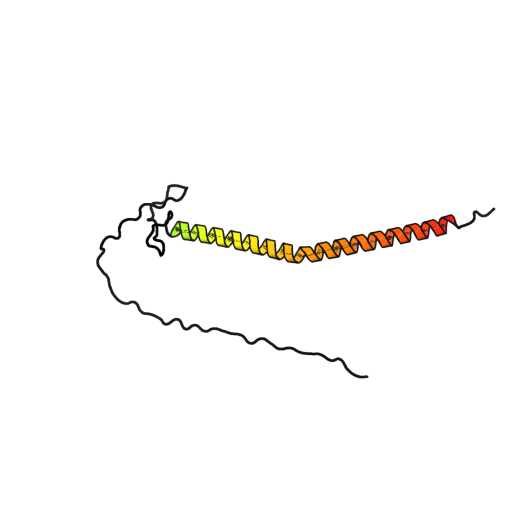06 2.537 1.00 97.75 81 ARG A N 1
ATOM 627 C CA . ARG A 1 81 ? 4.090 -4.618 3.945 1.00 97.75 81 ARG A CA 1
ATOM 628 C C . ARG A 1 81 ? 3.445 -3.544 4.821 1.00 97.75 81 ARG A C 1
ATOM 630 O O . ARG A 1 81 ? 3.061 -3.840 5.952 1.00 97.75 81 ARG A O 1
ATOM 637 N N . LYS A 1 82 ? 3.312 -2.307 4.328 1.00 97.56 82 LYS A N 1
ATOM 638 C CA . LYS A 1 82 ? 2.609 -1.232 5.051 1.00 97.56 82 LYS A CA 1
ATOM 639 C C . LYS A 1 82 ? 1.131 -1.585 5.239 1.00 97.56 82 LYS A C 1
ATOM 641 O O . LYS A 1 82 ? 0.631 -1.507 6.358 1.00 97.56 82 LYS A O 1
ATOM 646 N N . TYR A 1 83 ? 0.459 -2.014 4.175 1.00 97.44 83 TYR A N 1
ATOM 647 C CA . TYR A 1 83 ? -0.950 -2.400 4.202 1.00 97.44 83 TYR A CA 1
ATOM 648 C C . TYR A 1 83 ? -1.197 -3.584 5.144 1.00 97.44 83 TYR A C 1
ATOM 650 O O . TYR A 1 83 ? -2.060 -3.506 6.014 1.00 97.44 83 TYR A O 1
ATOM 658 N N . GLN A 1 84 ? -0.379 -4.636 5.061 1.00 97.62 84 GLN A N 1
ATOM 659 C CA . GLN A 1 84 ? -0.459 -5.803 5.942 1.00 97.62 84 GLN A CA 1
ATOM 660 C C . GLN A 1 84 ? -0.332 -5.422 7.421 1.00 97.62 84 GLN A C 1
ATOM 662 O O . GLN A 1 84 ? -1.138 -5.875 8.233 1.00 97.62 84 GLN A O 1
ATOM 667 N N . LYS A 1 85 ? 0.627 -4.554 7.778 1.00 96.75 85 LYS A N 1
ATOM 668 C CA . LYS A 1 85 ? 0.791 -4.066 9.158 1.00 96.75 85 LYS A CA 1
ATOM 669 C C . LYS A 1 85 ? -0.452 -3.326 9.651 1.00 96.75 85 LYS A C 1
ATOM 671 O O . LYS A 1 85 ? -0.963 -3.647 10.720 1.00 96.75 85 LYS A O 1
ATOM 676 N N . VAL A 1 86 ? -0.966 -2.382 8.862 1.00 96.88 86 VAL A N 1
ATOM 677 C CA . VAL A 1 86 ? -2.175 -1.614 9.210 1.00 96.88 86 VAL A CA 1
ATOM 678 C C . VAL A 1 86 ? -3.385 -2.538 9.368 1.00 96.88 86 VAL A C 1
ATOM 680 O O . VAL A 1 86 ? -4.130 -2.425 10.339 1.00 96.88 86 VAL A O 1
ATOM 683 N N . HIS A 1 87 ? -3.557 -3.501 8.461 1.00 97.56 87 HIS A N 1
ATOM 684 C CA . HIS A 1 87 ? -4.642 -4.479 8.540 1.00 97.56 87 HIS A CA 1
ATOM 685 C C . HIS A 1 87 ? -4.529 -5.394 9.760 1.00 97.56 87 HIS A C 1
ATOM 687 O O . HIS A 1 87 ? -5.546 -5.693 10.388 1.00 97.56 87 HIS A O 1
ATOM 693 N N . ALA A 1 88 ? -3.318 -5.821 10.121 1.00 97.19 88 ALA A N 1
ATOM 694 C CA . ALA A 1 88 ? -3.084 -6.623 11.317 1.00 97.19 88 ALA A CA 1
ATOM 695 C C . ALA A 1 88 ? -3.445 -5.848 12.595 1.00 97.19 88 ALA A C 1
ATOM 697 O O . ALA A 1 88 ? -4.181 -6.372 13.432 1.00 97.19 88 ALA A O 1
ATOM 698 N N . ILE A 1 89 ? -3.008 -4.587 12.707 1.00 96.38 89 ILE A N 1
ATOM 699 C CA . ILE A 1 89 ? -3.341 -3.704 13.836 1.00 96.38 89 ILE A CA 1
ATOM 700 C C . ILE A 1 89 ? -4.857 -3.512 13.928 1.00 96.38 89 ILE A C 1
ATOM 702 O O . ILE A 1 89 ? -5.457 -3.828 14.952 1.00 96.38 89 ILE A O 1
ATOM 706 N N . ARG A 1 90 ? -5.508 -3.121 12.826 1.00 96.75 90 ARG A N 1
ATOM 707 C CA . ARG A 1 90 ? -6.960 -2.895 12.794 1.00 96.75 90 ARG A CA 1
ATOM 708 C C . ARG A 1 90 ? -7.757 -4.148 13.164 1.00 96.75 90 ARG A C 1
ATOM 710 O O . ARG A 1 90 ? -8.790 -4.046 13.826 1.00 96.75 90 ARG A O 1
ATOM 717 N N . ARG A 1 91 ? -7.297 -5.340 12.755 1.00 96.81 91 ARG A N 1
ATOM 718 C CA . ARG A 1 91 ? -7.920 -6.610 13.165 1.00 96.81 91 ARG A CA 1
ATOM 719 C C . ARG A 1 91 ? -7.768 -6.874 14.662 1.00 96.81 91 ARG A C 1
ATOM 721 O O . ARG A 1 91 ? -8.729 -7.349 15.259 1.00 96.81 91 ARG A O 1
ATOM 728 N N . ARG A 1 92 ? -6.620 -6.545 15.264 1.00 95.88 92 ARG A N 1
ATOM 729 C CA . ARG A 1 92 ? -6.375 -6.698 16.708 1.00 95.88 92 ARG A CA 1
ATOM 730 C C . ARG A 1 92 ? -7.171 -5.699 17.551 1.00 95.88 92 ARG A C 1
ATOM 732 O O . ARG A 1 92 ? -7.720 -6.075 18.581 1.00 95.88 92 ARG A O 1
ATOM 739 N N . GLU A 1 93 ? -7.260 -4.450 17.109 1.00 96.88 93 GLU A N 1
ATOM 740 C CA . GLU A 1 93 ? -7.927 -3.373 17.850 1.00 96.88 93 GLU A CA 1
ATOM 741 C C . GLU A 1 93 ? -9.455 -3.452 17.769 1.00 96.88 93 GLU A C 1
ATOM 743 O O . GLU A 1 93 ? -10.147 -3.035 18.695 1.00 96.88 93 GLU A O 1
ATOM 748 N N . ARG A 1 94 ? -10.020 -4.008 16.687 1.00 97.75 94 ARG A N 1
ATOM 749 C CA . ARG A 1 94 ? -11.479 -4.051 16.485 1.00 97.75 94 ARG A CA 1
ATOM 750 C C . ARG A 1 94 ? -12.238 -4.748 17.635 1.00 97.75 94 ARG A C 1
ATOM 752 O O . ARG A 1 94 ? -13.212 -4.160 18.110 1.00 97.75 94 ARG A O 1
ATOM 759 N N . PRO A 1 95 ? -11.847 -5.947 18.111 1.00 97.62 95 PRO A N 1
ATOM 760 C CA . PRO A 1 95 ? -12.464 -6.568 19.284 1.00 97.62 95 PRO A CA 1
ATOM 761 C C . PRO A 1 95 ? -12.254 -5.763 20.567 1.00 97.62 95 PRO A C 1
ATOM 763 O O . PRO A 1 95 ? -13.194 -5.623 21.342 1.00 97.62 95 PRO A O 1
ATOM 766 N N . GLN A 1 96 ? -11.057 -5.200 20.770 1.00 96.69 96 GLN A N 1
ATOM 767 C CA . GLN A 1 96 ? -10.726 -4.412 21.963 1.00 96.69 96 GLN A CA 1
ATOM 768 C C . GLN A 1 96 ? -11.600 -3.160 22.057 1.00 96.69 96 GLN A C 1
ATOM 770 O O . GLN A 1 96 ? -12.241 -2.934 23.076 1.00 96.69 96 GLN A O 1
ATOM 775 N N . ARG A 1 97 ? -11.731 -2.410 20.956 1.00 97.25 97 ARG A N 1
ATOM 776 C CA . ARG A 1 97 ? -12.610 -1.237 20.869 1.00 97.25 97 ARG A CA 1
ATOM 777 C C . ARG A 1 97 ? -14.073 -1.598 21.126 1.00 97.25 97 ARG A C 1
ATOM 779 O O . ARG A 1 97 ? -14.784 -0.844 21.778 1.00 97.25 97 ARG A O 1
ATOM 786 N N . ARG A 1 98 ? -14.530 -2.755 20.631 1.00 97.31 98 ARG A N 1
ATOM 787 C CA . ARG A 1 98 ? -15.894 -3.248 20.885 1.00 97.31 98 ARG A CA 1
ATOM 788 C C . ARG A 1 98 ? -16.101 -3.622 22.355 1.00 97.31 98 ARG A C 1
ATOM 790 O O . ARG A 1 98 ? -17.158 -3.321 22.900 1.00 97.31 98 ARG A O 1
ATOM 797 N N . ALA A 1 99 ? -15.122 -4.276 22.977 1.00 97.81 99 ALA A N 1
ATOM 798 C CA . ALA A 1 99 ? -15.175 -4.649 24.388 1.00 97.81 99 ALA A CA 1
ATOM 799 C C . ALA A 1 99 ? -15.174 -3.411 25.295 1.00 97.81 99 ALA A C 1
ATOM 801 O O . ALA A 1 99 ? -16.002 -3.324 26.197 1.00 97.81 99 ALA A O 1
ATOM 802 N N . GLU A 1 100 ? -14.316 -2.435 25.002 1.00 97.44 100 GLU A N 1
ATOM 803 C CA . GLU A 1 100 ? -14.235 -1.171 25.736 1.00 97.44 100 GLU A CA 1
ATOM 804 C C . GLU A 1 100 ? -15.541 -0.377 25.628 1.00 97.44 100 GLU A C 1
ATOM 806 O O . GLU A 1 100 ? -16.103 0.021 26.643 1.00 97.44 100 GLU A O 1
ATOM 811 N N . LEU A 1 101 ? -16.104 -0.245 24.421 1.00 97.50 101 LEU A N 1
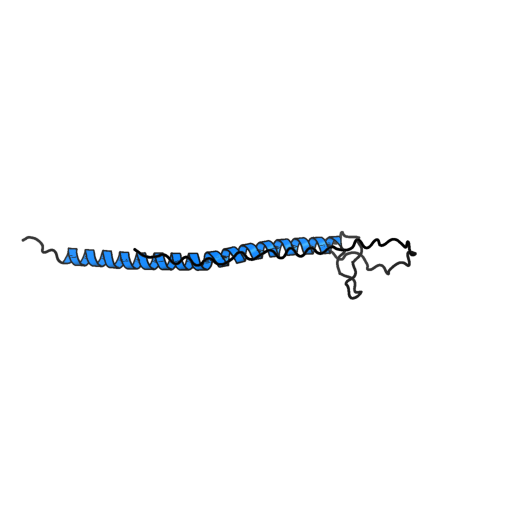ATOM 812 C CA . LEU A 1 101 ? -17.402 0.409 24.241 1.00 97.50 101 LEU A CA 1
ATOM 813 C C . LEU A 1 101 ? -18.510 -0.308 25.026 1.00 97.50 101 LEU A C 1
ATOM 815 O O . LEU A 1 101 ? -19.316 0.337 25.688 1.00 97.50 101 LEU A O 1
ATOM 819 N N . LYS A 1 102 ? -18.538 -1.648 24.999 1.00 98.12 102 LYS A N 1
ATOM 820 C CA . LYS A 1 102 ? -19.519 -2.431 25.764 1.00 98.12 102 LYS A CA 1
ATOM 821 C C . LYS A 1 102 ? -19.368 -2.207 27.273 1.00 98.12 102 LYS A C 1
ATOM 823 O O . LYS A 1 102 ? -20.377 -2.070 27.960 1.00 98.12 102 LYS A O 1
ATOM 828 N N . LYS A 1 103 ? -18.130 -2.141 27.773 1.00 98.12 103 LYS A N 1
ATOM 829 C CA . LYS A 1 103 ? -17.823 -1.834 29.174 1.00 98.12 103 LYS A CA 1
ATOM 830 C C . LYS A 1 103 ? -18.319 -0.436 29.544 1.00 98.12 103 LYS A C 1
ATOM 832 O O . LYS A 1 103 ? -19.075 -0.314 30.500 1.00 98.12 103 LYS A O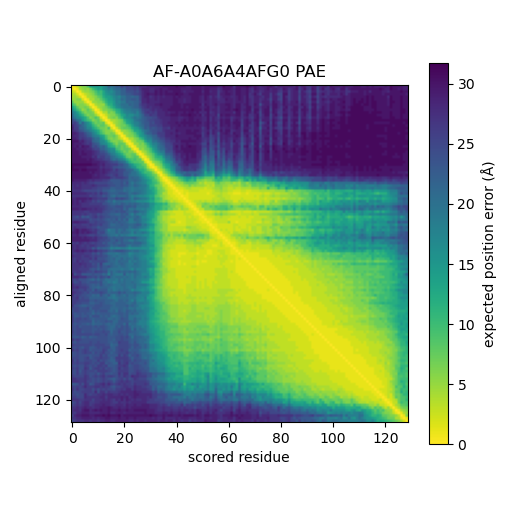 1
ATOM 837 N N . GLN A 1 104 ? -17.974 0.585 28.758 1.00 97.94 104 GLN A N 1
ATOM 838 C CA . GLN A 1 104 ? -18.405 1.969 28.988 1.00 97.94 104 GLN A CA 1
ATOM 839 C C . GLN A 1 104 ? -19.928 2.093 29.043 1.00 97.94 104 GLN A C 1
ATOM 841 O O . GLN A 1 104 ? -20.456 2.672 29.988 1.00 97.94 104 GLN A O 1
ATOM 846 N N . VAL A 1 105 ? -20.635 1.475 28.090 1.00 98.12 105 VAL A N 1
ATOM 847 C CA . VAL A 1 105 ? -22.105 1.456 28.079 1.00 98.12 105 VAL A CA 1
ATOM 848 C C . VAL A 1 105 ? -22.653 0.776 29.333 1.00 98.12 105 VAL A C 1
ATOM 850 O O . VAL A 1 105 ? -23.535 1.327 29.981 1.00 98.12 105 VAL A O 1
ATOM 853 N N . SER A 1 106 ? -22.115 -0.384 29.725 1.00 98.12 106 SER A N 1
ATOM 854 C CA . SER A 1 106 ? -22.587 -1.077 30.931 1.00 98.12 106 SER A CA 1
ATOM 855 C C . SER A 1 106 ? -22.366 -0.267 32.211 1.00 98.12 106 SER A C 1
ATOM 857 O O . SER A 1 106 ? -23.257 -0.201 33.054 1.00 98.12 106 SER A O 1
ATOM 859 N N . THR A 1 107 ? -21.213 0.395 32.338 1.00 97.81 107 THR A N 1
ATOM 860 C CA . THR A 1 107 ? -20.898 1.233 33.496 1.00 97.81 107 THR A CA 1
ATOM 861 C C . THR A 1 107 ? -21.808 2.454 33.554 1.00 97.81 107 THR A C 1
ATOM 863 O O . THR A 1 107 ? -22.320 2.767 34.624 1.00 97.81 107 THR A O 1
ATOM 866 N N . ALA A 1 108 ? -22.053 3.114 32.418 1.00 97.75 108 ALA A N 1
ATOM 867 C CA . ALA A 1 108 ? -22.948 4.266 32.345 1.00 97.75 108 ALA A CA 1
ATOM 868 C C . ALA A 1 108 ? -24.386 3.894 32.738 1.00 97.75 108 ALA A C 1
ATOM 870 O O . ALA A 1 108 ? -25.010 4.590 33.532 1.00 97.75 108 ALA A O 1
ATOM 871 N N . VAL A 1 109 ? -24.885 2.753 32.251 1.00 97.69 109 VAL A N 1
ATOM 872 C CA . VAL A 1 109 ? -26.211 2.240 32.626 1.00 97.69 109 VAL A CA 1
ATOM 873 C C . VAL A 1 109 ? -26.289 1.963 34.132 1.00 97.69 109 VAL A C 1
ATOM 875 O O . VAL A 1 109 ? -27.248 2.371 34.780 1.00 97.69 109 VAL A O 1
ATOM 878 N N . ALA A 1 110 ? -25.269 1.332 34.719 1.00 97.12 110 ALA A N 1
ATOM 879 C CA . ALA A 1 110 ? -25.231 1.077 36.161 1.00 97.12 110 ALA A CA 1
ATOM 880 C C . ALA A 1 110 ? -25.187 2.371 36.997 1.00 97.12 110 ALA A C 1
ATOM 882 O O . ALA A 1 110 ? -25.859 2.466 38.023 1.00 97.12 110 ALA A O 1
ATOM 883 N N . GLN A 1 111 ? -24.423 3.375 36.556 1.00 97.19 111 GLN A N 1
ATOM 884 C CA . GLN A 1 111 ? -24.376 4.690 37.203 1.00 97.19 111 GLN A CA 1
ATOM 885 C C . GLN A 1 111 ? -25.741 5.381 37.172 1.00 97.19 111 GLN A C 1
ATOM 887 O O . GLN A 1 111 ? -26.163 5.929 38.188 1.00 97.19 111 GLN A O 1
ATOM 892 N N . GLN A 1 112 ? -26.450 5.303 36.044 1.00 96.44 112 GLN A N 1
ATOM 893 C CA . GLN A 1 112 ? -27.784 5.878 35.902 1.00 96.44 112 GLN A CA 1
ATOM 894 C C . GLN A 1 112 ? -28.776 5.254 36.895 1.00 96.44 112 GLN A C 1
ATOM 896 O O . GLN A 1 112 ? -29.421 5.978 37.652 1.00 96.44 112 GLN A O 1
ATOM 901 N N . PHE A 1 113 ? -28.810 3.918 36.981 1.00 97.12 113 PHE A N 1
ATOM 902 C CA . PHE A 1 113 ? -29.640 3.211 37.964 1.00 97.12 113 PHE A CA 1
ATOM 903 C C . PHE A 1 113 ? -29.315 3.610 39.410 1.00 97.12 113 PHE A C 1
ATOM 905 O O . PHE A 1 113 ? -30.213 3.741 40.243 1.00 97.12 113 PHE A O 1
ATOM 912 N N . PHE A 1 114 ? -28.035 3.816 39.729 1.00 96.38 114 PHE A N 1
ATOM 913 C CA . PHE A 1 114 ? -27.632 4.245 41.066 1.00 96.38 114 PHE A CA 1
ATOM 914 C C . PHE A 1 114 ? -28.133 5.656 41.397 1.00 96.38 114 PHE A C 1
ATOM 916 O O . PHE A 1 114 ? -28.646 5.879 42.493 1.00 96.38 114 PHE A O 1
ATOM 923 N N . ILE A 1 115 ? -28.016 6.593 40.453 1.00 95.81 115 ILE A N 1
ATOM 924 C CA . ILE A 1 115 ? -28.497 7.971 40.620 1.00 95.81 115 ILE A CA 1
ATOM 925 C C . ILE A 1 115 ? -30.012 7.981 40.848 1.00 95.81 115 ILE A C 1
ATOM 927 O O . ILE A 1 115 ? -30.481 8.609 41.796 1.00 95.81 115 ILE A O 1
ATOM 931 N N . GLU A 1 116 ? -30.767 7.237 40.039 1.00 94.31 116 GLU A N 1
ATOM 932 C CA . GLU A 1 116 ? -32.224 7.116 40.180 1.00 94.31 116 GLU A CA 1
ATOM 933 C C . GLU A 1 116 ? -32.624 6.538 41.546 1.00 94.31 116 GLU A C 1
ATOM 935 O O . GLU A 1 116 ? -33.530 7.054 42.203 1.00 94.31 116 GLU A O 1
ATOM 940 N N . SER A 1 117 ? -31.905 5.521 42.033 1.00 94.06 117 SER A N 1
ATOM 941 C CA . SER A 1 117 ? -32.154 4.945 43.360 1.00 94.06 117 SER A CA 1
ATOM 942 C C . SER A 1 117 ? -31.930 5.951 44.496 1.00 94.06 117 SER A C 1
ATOM 944 O O . SER A 1 117 ? -32.704 5.980 45.455 1.00 94.06 117 SER A O 1
ATOM 946 N N . GLN A 1 118 ? -30.892 6.791 44.405 1.00 92.25 118 GLN A N 1
ATOM 947 C CA . GLN A 1 118 ? -30.642 7.832 45.406 1.00 92.25 118 GLN A CA 1
ATOM 948 C C . GLN A 1 118 ? -31.736 8.903 45.391 1.00 92.25 118 GLN A C 1
ATOM 950 O O . GLN A 1 118 ? -32.210 9.298 46.455 1.00 92.25 118 GLN A O 1
ATOM 955 N N . GLN A 1 119 ? -32.193 9.315 44.204 1.00 90.50 119 GLN A N 1
ATOM 956 C CA . GLN A 1 119 ? -33.288 10.279 44.071 1.00 90.50 119 GLN A CA 1
ATOM 957 C C . GLN A 1 119 ? -34.562 9.771 44.757 1.00 90.50 119 GLN A C 1
ATOM 959 O O . GLN A 1 119 ? -35.133 10.484 45.582 1.00 90.50 119 GLN A O 1
ATOM 964 N N . GLN A 1 120 ? -34.961 8.519 44.507 1.00 81.06 120 GLN A N 1
ATOM 965 C CA . GLN A 1 120 ? -36.141 7.918 45.144 1.00 81.06 120 GLN A CA 1
ATOM 966 C C . GLN A 1 120 ? -36.065 7.953 46.675 1.00 81.06 120 GLN A C 1
ATOM 968 O O . GLN A 1 120 ? -37.043 8.311 47.327 1.00 81.06 120 GLN A O 1
ATOM 973 N N . LYS A 1 121 ? -34.893 7.656 47.253 1.00 81.25 121 LYS A N 1
ATOM 974 C CA . LYS A 1 121 ? -34.683 7.717 48.708 1.00 81.25 121 LYS A CA 1
ATOM 975 C C . LYS A 1 121 ? -34.805 9.138 49.250 1.00 81.25 121 LYS A C 1
ATOM 977 O O . LYS A 1 121 ? -35.429 9.329 50.290 1.00 81.25 121 LYS A O 1
ATOM 982 N N . THR A 1 122 ? -34.261 10.134 48.549 1.00 72.06 122 THR A N 1
ATOM 983 C CA . THR A 1 122 ? -34.375 11.543 48.967 1.00 72.06 122 THR A CA 1
ATOM 984 C C . THR A 1 122 ? -35.807 12.072 48.897 1.00 72.06 122 THR A C 1
ATOM 986 O O . THR A 1 122 ? -36.219 12.790 49.802 1.00 72.06 122 THR A O 1
ATOM 989 N N . PHE A 1 123 ? -36.598 11.665 47.895 1.00 74.94 123 PHE A N 1
ATOM 990 C CA . PHE A 1 123 ? -38.012 12.049 47.789 1.00 74.94 123 PHE A CA 1
ATOM 991 C C . PHE A 1 123 ? -38.891 11.458 48.901 1.00 74.94 123 PHE A C 1
ATOM 993 O O . PHE A 1 123 ? -39.953 12.001 49.188 1.00 74.94 123 PHE A O 1
ATOM 1000 N N . SER A 1 124 ? -38.467 10.363 49.537 1.00 67.06 124 SER A N 1
ATOM 1001 C CA . SER A 1 124 ? -39.230 9.686 50.595 1.00 67.06 124 SER A CA 1
ATOM 1002 C C . SER A 1 124 ? -38.957 10.174 52.029 1.00 67.06 124 SER A C 1
ATOM 1004 O O . SER A 1 124 ? -39.572 9.653 52.957 1.00 67.06 124 SER A O 1
ATOM 1006 N N . ILE A 1 125 ? -38.058 11.145 52.246 1.00 69.25 125 ILE A N 1
ATOM 1007 C CA . ILE A 1 125 ? -37.758 11.676 53.591 1.00 69.25 125 ILE A CA 1
ATOM 1008 C C . ILE A 1 125 ? -38.831 12.720 53.969 1.00 69.25 125 ILE A C 1
ATOM 1010 O O . ILE A 1 125 ? -38.917 13.745 53.292 1.00 69.25 125 ILE A O 1
ATOM 1014 N N . PRO A 1 126 ? -39.652 12.510 55.022 1.00 64.50 126 PRO A N 1
ATOM 1015 C CA . PRO A 1 126 ? -40.681 13.469 55.420 1.00 64.50 126 PRO A CA 1
ATOM 1016 C C . PRO A 1 126 ? -40.041 14.727 56.016 1.00 64.50 126 PRO A C 1
ATOM 1018 O O . PRO A 1 126 ? -39.133 14.630 56.844 1.00 64.50 126 PRO A O 1
ATOM 1021 N N . LEU A 1 127 ? -40.531 15.902 55.614 1.00 64.25 127 LEU A N 1
ATOM 1022 C CA . LEU A 1 127 ? -40.143 17.180 56.213 1.00 64.25 127 LEU A CA 1
ATOM 1023 C C . LEU A 1 127 ? -40.545 17.176 57.703 1.00 64.25 127 LEU A C 1
ATOM 1025 O O . LEU A 1 127 ? -41.709 16.880 57.989 1.00 64.25 127 LEU A O 1
ATOM 1029 N N . PRO A 1 128 ? -39.639 17.480 58.651 1.00 69.00 128 PRO A N 1
ATOM 1030 C CA . PRO A 1 128 ? -40.026 17.620 60.049 1.00 69.00 128 PRO A CA 1
ATOM 1031 C C . PRO A 1 128 ? -40.976 18.820 60.192 1.00 69.00 128 PRO A C 1
ATOM 1033 O O . PRO A 1 128 ? -40.672 19.903 59.687 1.00 69.00 128 PRO A O 1
ATOM 1036 N N . GLN A 1 129 ? -42.134 18.582 60.817 1.00 62.38 129 GLN A N 1
ATOM 1037 C CA . GLN A 1 129 ? -43.102 19.613 61.213 1.00 62.38 129 GLN A CA 1
ATOM 1038 C C . GLN A 1 129 ? -42.670 20.304 62.503 1.00 62.38 129 GLN A C 1
ATOM 1040 O O . GLN A 1 129 ? -42.075 19.610 63.361 1.00 62.38 129 GLN A O 1
#

Secondary structure (DSSP, 8-state):
-----------------------------------PPP--B---TTS---SBPPBPTTSPBPSS-HHHHHHHHHHHHHHHHHHHHHHHHHHHHHHHHHHHHHHHHHHHHHHHHHHHHHHHHHHTSPPP-

Solvent-accessible surface area (backbone atoms only — not comparable to full-atom values): 8264 Å² total; per-residue (Å²): 134,91,80,87,86,80,83,85,82,79,86,82,78,84,82,81,80,80,75,80,75,78,84,78,80,83,74,86,73,96,66,78,87,73,74,70,79,81,68,45,60,18,65,49,93,84,67,82,51,76,50,54,22,36,68,44,97,86,69,49,66,42,65,37,16,64,69,57,50,52,50,50,50,51,53,50,56,50,52,49,52,50,49,52,51,54,52,51,50,53,62,62,47,50,61,51,56,52,52,51,52,52,49,53,53,52,51,52,52,53,51,50,56,50,53,53,53,51,51,57,57,61,74,68,59,79,79,86,130

Sequence (129 aa):
MTTITTTKASAVTGHSSKRKADQMSAATTGEPETKRPYNGKCQYKTGKCFNERTLKRNGDAHSLCEEHRTKQNLIQRRSDRKYQKVHAIRRRERPQRRAELKKQVSTAVAQQFFIESQQQKTFSIPLPQ

Organism: NCBI:txid53985